Protein AF-A0A962Z045-F1 (afdb_monomer_lite)

Sequence (169 aa):
EGKMVCTFIDPDVSRINGLLLTSDKQSCRVLQNRIQDVPLSMFEELEAGDILFVDSSHVAKTGSDLNHILFNIVPMLKVGVYIHFHDIFFPFEYPEKWVAAGVAWNEAYLLRSFLQFNHAFRVELFTSYLVKCHTAKLESLFPLIAENEPLLPTLRDAPGGSIWLKRIG

Secondary structure (DSSP, 8-state):
-----EEEE-S--HHHH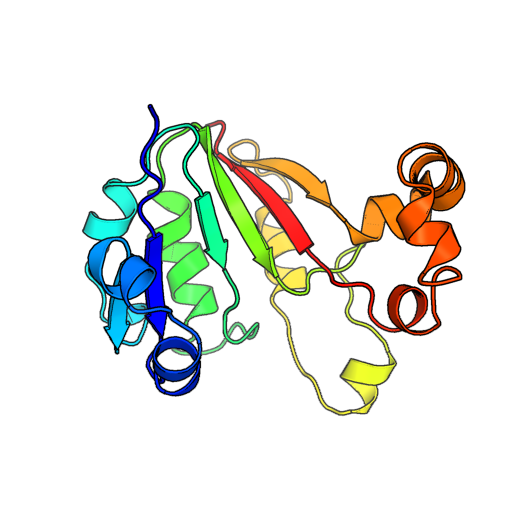HH--TTHHHHEEEE-S-GGGS-GGGGGGPPTT-EEEE-------TT-HHHHIIIIIGGGSPTT-EEEEET--TTT---HHHHHTT----HHHHHHHHHTT--SEEEEEEHHHHHHH-HHHHHHH-HHHHHHSSS-HHHHHS---EEEEEE--

pLDDT: mean 89.62, std 14.2, range [44.75, 98.81]

Foldseek 3Di:
DDQDAEEAEELDCPVVVVVDDPVRVVRYHYHNHQPLPDDLVVQQPADQPAEDEDDALLDDDVPGSLCCCVPRNVVNHDANYKYKDWQAAPPLDHFPVCVVVVNPGDNSVVVNVCPVVDPQKDWPDWPNCCCVPVVVVCCVVCVVCCVVDVCDVCSVRRNRTMIMMGGHD

Radius of gyration: 17.35 Å; chains: 1; bounding box: 42×39×43 Å

Structure (mmCIF, N/CA/C/O backbone):
data_AF-A0A962Z045-F1
#
_entry.id   AF-A0A962Z045-F1
#
loop_
_atom_site.group_PDB
_atom_site.id
_atom_site.type_symbol
_atom_site.label_atom_id
_atom_site.label_alt_id
_atom_site.label_comp_id
_atom_site.label_asym_id
_atom_site.label_entity_id
_atom_site.label_seq_id
_atom_site.pdbx_PDB_ins_code
_atom_site.Cartn_x
_atom_site.Cartn_y
_atom_site.Cartn_z
_atom_site.occupancy
_atom_site.B_iso_or_equiv
_atom_site.auth_seq_id
_atom_site.auth_comp_id
_atom_site.auth_asym_id
_atom_site.auth_atom_id
_atom_site.pdbx_PDB_model_num
ATOM 1 N N . GLU A 1 1 ? -21.082 18.407 3.375 1.00 46.06 1 GLU A N 1
ATOM 2 C CA . GLU A 1 1 ? -19.623 18.602 3.238 1.00 46.06 1 GLU A CA 1
ATOM 3 C C . GLU A 1 1 ? -18.920 17.393 3.835 1.00 46.06 1 GLU A C 1
ATOM 5 O O . GLU A 1 1 ? -19.268 17.004 4.944 1.00 46.06 1 GLU A O 1
ATOM 10 N N . GLY A 1 2 ? -18.038 16.734 3.080 1.00 65.00 2 GLY A N 1
ATOM 11 C CA . GLY A 1 2 ? -17.338 15.529 3.534 1.00 65.00 2 GLY A CA 1
ATOM 12 C C . GLY A 1 2 ? -16.089 15.906 4.321 1.00 65.00 2 GLY A C 1
ATOM 13 O O . GLY A 1 2 ? -15.139 16.427 3.743 1.00 65.00 2 GLY A O 1
ATOM 14 N N . LYS A 1 3 ? -16.095 15.681 5.637 1.00 78.94 3 LYS A N 1
ATOM 15 C CA . LYS A 1 3 ? -14.900 15.839 6.470 1.00 78.94 3 LYS A CA 1
ATOM 16 C C . LYS A 1 3 ? -14.035 14.588 6.304 1.00 78.94 3 LYS A C 1
ATOM 18 O O . LYS A 1 3 ? -14.490 13.496 6.620 1.00 78.94 3 LYS A O 1
ATOM 23 N N . MET A 1 4 ? -12.808 14.754 5.817 1.00 86.88 4 MET A N 1
ATOM 24 C CA . MET A 1 4 ? -11.818 13.676 5.768 1.00 86.88 4 MET A CA 1
ATOM 25 C C . MET A 1 4 ? -11.298 13.397 7.183 1.00 86.88 4 MET A C 1
ATOM 27 O O . MET A 1 4 ? -10.956 14.332 7.912 1.00 86.88 4 MET A O 1
ATOM 31 N N . VAL A 1 5 ? -11.252 12.122 7.565 1.00 90.12 5 VAL A N 1
ATOM 32 C CA . VAL A 1 5 ? -10.697 11.656 8.839 1.00 90.12 5 VAL A CA 1
ATOM 33 C C . VAL A 1 5 ? -9.554 10.705 8.519 1.00 90.12 5 VAL A C 1
ATOM 35 O O . VAL A 1 5 ? -9.754 9.718 7.818 1.00 90.12 5 VAL A O 1
ATOM 38 N N . CYS A 1 6 ? -8.362 11.006 9.028 1.00 94.50 6 CYS A N 1
ATOM 39 C CA . CYS A 1 6 ? -7.174 10.185 8.808 1.00 94.50 6 CYS A CA 1
ATOM 40 C C . CYS A 1 6 ? -6.724 9.556 10.123 1.00 94.50 6 CYS A C 1
ATOM 42 O O . CYS A 1 6 ? -6.639 10.245 11.140 1.00 94.50 6 CYS A O 1
ATOM 44 N N . THR A 1 7 ? -6.376 8.271 10.086 1.00 96.44 7 THR A N 1
ATOM 45 C CA . THR A 1 7 ? -5.683 7.593 11.184 1.00 96.44 7 THR A CA 1
ATOM 46 C C . THR A 1 7 ? -4.308 7.157 10.700 1.00 96.44 7 THR A C 1
ATOM 48 O O . THR A 1 7 ? -4.202 6.415 9.729 1.00 96.44 7 THR A O 1
ATOM 51 N N . PHE A 1 8 ? -3.262 7.615 11.380 1.00 97.00 8 PHE A N 1
ATOM 52 C CA . PHE A 1 8 ? -1.873 7.258 11.115 1.00 97.00 8 PHE A CA 1
ATOM 53 C C . PHE A 1 8 ? -1.374 6.324 12.212 1.00 97.00 8 PHE A C 1
ATOM 55 O O . PHE A 1 8 ? -1.565 6.614 13.394 1.00 97.00 8 PHE A O 1
ATOM 62 N N . ILE A 1 9 ? -0.751 5.214 11.825 1.00 97.69 9 ILE A N 1
ATOM 63 C CA . ILE A 1 9 ? -0.262 4.178 12.737 1.00 97.69 9 ILE A CA 1
ATOM 64 C C . ILE A 1 9 ? 1.210 3.956 12.423 1.00 97.69 9 ILE A C 1
ATOM 66 O O . ILE A 1 9 ? 1.529 3.476 11.341 1.00 97.69 9 ILE A O 1
ATOM 70 N N . ASP A 1 10 ? 2.089 4.307 13.356 1.00 96.81 10 ASP A N 1
ATOM 71 C CA . ASP A 1 10 ? 3.531 4.115 13.198 1.00 96.81 10 ASP A CA 1
ATOM 72 C C . ASP A 1 10 ? 4.198 3.983 14.578 1.00 96.81 10 ASP A C 1
ATOM 74 O O . ASP A 1 10 ? 3.841 4.732 15.490 1.00 96.81 10 ASP A O 1
ATOM 78 N N . PRO A 1 11 ? 5.156 3.065 14.800 1.00 96.44 11 PRO A N 1
ATOM 79 C CA . PRO A 1 11 ? 5.934 3.051 16.040 1.00 96.44 11 PRO A CA 1
ATOM 80 C C . PRO A 1 11 ? 6.749 4.342 16.272 1.00 96.44 11 PRO A C 1
ATOM 82 O O . PRO A 1 11 ? 7.023 4.681 17.430 1.00 96.44 11 PRO A O 1
ATOM 85 N N . ASP A 1 12 ? 7.120 5.065 15.211 1.00 96.50 12 ASP A N 1
ATOM 86 C CA . ASP A 1 12 ? 7.817 6.350 15.245 1.00 96.50 12 ASP A CA 1
ATOM 87 C C . ASP A 1 12 ? 6.981 7.474 14.611 1.00 96.50 12 ASP A C 1
ATOM 89 O O . ASP A 1 12 ? 6.976 7.732 13.409 1.00 96.50 12 ASP A O 1
ATOM 93 N N . VAL A 1 13 ? 6.316 8.236 15.476 1.00 96.00 13 VAL A N 1
ATOM 94 C CA . VAL A 1 13 ? 5.469 9.367 15.078 1.00 96.00 13 VAL A CA 1
ATOM 95 C C . VAL A 1 13 ? 6.207 10.710 15.086 1.00 96.00 13 VAL A C 1
ATOM 97 O O . VAL A 1 13 ? 5.578 11.764 14.968 1.00 96.00 13 VAL A O 1
ATOM 100 N N . SER A 1 14 ? 7.533 10.724 15.251 1.00 95.62 14 SER A N 1
ATOM 101 C CA . SER A 1 14 ? 8.305 11.971 15.342 1.00 95.62 14 SER A CA 1
ATOM 102 C C . SER A 1 14 ? 8.151 12.824 14.080 1.00 95.62 14 SER A C 1
ATOM 104 O O . SER A 1 14 ? 7.824 14.013 14.164 1.00 95.62 14 SER A O 1
ATOM 106 N N . ARG A 1 15 ? 8.293 12.198 12.905 1.00 94.06 15 ARG A N 1
ATOM 107 C CA . ARG A 1 15 ? 8.172 12.866 11.606 1.00 94.06 15 ARG A CA 1
ATOM 108 C C . ARG A 1 15 ? 6.766 13.405 11.381 1.00 94.06 15 ARG A C 1
ATOM 110 O O . ARG A 1 15 ? 6.623 14.573 11.028 1.00 94.06 15 ARG A O 1
ATOM 117 N N . ILE A 1 16 ? 5.732 12.597 11.621 1.00 93.31 16 ILE A N 1
ATOM 118 C CA . ILE A 1 16 ? 4.354 13.045 11.402 1.00 93.31 16 ILE A CA 1
ATOM 119 C C . ILE A 1 16 ? 3.979 14.184 12.356 1.00 93.31 16 ILE A C 1
ATOM 121 O O . ILE A 1 16 ? 3.438 15.195 11.921 1.00 93.31 16 ILE A O 1
ATOM 125 N N . ASN A 1 17 ? 4.373 14.111 13.629 1.00 93.00 17 ASN A N 1
ATOM 126 C CA . ASN A 1 17 ? 4.089 15.171 14.598 1.00 93.00 17 ASN A CA 1
ATOM 127 C C . ASN A 1 17 ? 4.744 16.515 14.251 1.00 93.00 17 ASN A C 1
ATOM 129 O O . ASN A 1 17 ? 4.201 17.564 14.620 1.00 93.00 17 ASN A O 1
ATOM 133 N N . GLY A 1 18 ? 5.888 16.477 13.558 1.00 94.12 18 GLY A N 1
ATOM 134 C CA . GLY A 1 18 ? 6.577 17.653 13.031 1.00 94.12 18 GLY A CA 1
ATOM 135 C C . GLY A 1 18 ? 5.968 18.220 11.743 1.00 94.12 18 GLY A C 1
ATOM 136 O O . GLY A 1 18 ? 6.179 19.395 11.457 1.00 94.12 18 GLY A O 1
ATOM 137 N N . LEU A 1 19 ? 5.211 17.418 10.986 1.00 94.19 19 LEU A N 1
ATOM 138 C CA . LEU A 1 19 ? 4.591 17.820 9.717 1.00 94.19 19 LEU A CA 1
ATOM 139 C C . LEU A 1 19 ? 3.130 18.264 9.863 1.00 94.19 19 LEU A C 1
ATOM 141 O O . LEU A 1 19 ? 2.676 19.097 9.084 1.00 94.19 19 LEU A O 1
ATOM 145 N N . LEU A 1 20 ? 2.396 17.730 10.844 1.00 92.69 20 LEU A N 1
ATOM 146 C CA . LEU A 1 20 ? 0.986 18.069 11.047 1.00 92.69 20 LEU A CA 1
ATOM 147 C C . LEU A 1 20 ? 0.809 19.517 11.517 1.00 92.69 20 LEU A C 1
ATOM 149 O O . LEU A 1 20 ? 1.347 19.923 12.557 1.00 92.69 20 LEU A O 1
ATOM 153 N N . LEU A 1 21 ? -0.038 20.262 10.805 1.00 91.88 21 LEU A N 1
ATOM 154 C CA . LEU A 1 21 ? -0.500 21.580 11.224 1.00 91.88 21 LEU A CA 1
ATOM 155 C C . LEU A 1 21 ? -1.421 21.459 12.445 1.00 91.88 21 LEU A C 1
ATOM 157 O O . LEU A 1 21 ? -1.968 20.399 12.757 1.00 91.88 21 LEU A O 1
ATOM 161 N N . THR A 1 22 ? -1.650 22.573 13.141 1.00 88.69 22 THR A N 1
ATOM 162 C CA . THR A 1 22 ? -2.560 22.606 14.298 1.00 88.69 22 THR A CA 1
ATOM 163 C C . THR A 1 22 ? -3.980 22.164 13.935 1.00 88.69 22 THR A C 1
ATOM 165 O O . THR A 1 22 ? -4.625 21.497 14.739 1.00 88.69 22 THR A O 1
ATOM 168 N N . SER A 1 23 ? -4.452 22.491 12.727 1.00 87.81 23 SER A N 1
ATOM 169 C CA . SER A 1 23 ? -5.739 22.023 12.197 1.00 87.81 23 SER A CA 1
ATOM 170 C C . SER A 1 23 ? -5.776 20.509 12.011 1.00 87.81 23 SER A C 1
ATOM 172 O O . SER A 1 23 ? -6.772 19.877 12.355 1.00 87.81 23 SER A O 1
ATOM 174 N N . ASP A 1 24 ? -4.686 19.917 11.522 1.00 89.38 24 ASP A N 1
ATOM 175 C CA . ASP A 1 24 ? -4.627 18.486 11.220 1.00 89.38 24 ASP A CA 1
ATOM 176 C C . ASP A 1 24 ? -4.656 17.665 12.507 1.00 89.38 24 ASP A C 1
ATOM 178 O O . ASP A 1 24 ? -5.324 16.641 12.583 1.00 89.38 24 ASP A O 1
ATOM 182 N N . LYS A 1 25 ? -4.019 18.162 13.573 1.00 85.50 25 LYS A N 1
ATOM 183 C CA . LYS A 1 25 ? -4.044 17.531 14.904 1.00 85.50 25 LYS A CA 1
ATOM 184 C C . LYS A 1 25 ? -5.449 17.447 15.513 1.00 85.50 25 LYS A C 1
ATOM 186 O O . LYS A 1 25 ? -5.656 16.675 16.442 1.00 85.50 25 LYS A O 1
ATOM 191 N N . GLN A 1 26 ? -6.407 18.232 15.015 1.00 85.62 26 GLN A N 1
ATOM 192 C CA . GLN A 1 26 ? -7.807 18.192 15.454 1.00 85.62 26 GLN A CA 1
ATOM 193 C C . GLN A 1 26 ? -8.674 17.240 14.617 1.00 85.62 26 GLN A C 1
ATOM 195 O O . GLN A 1 26 ? -9.773 16.879 15.042 1.00 85.62 26 GLN A O 1
ATOM 200 N N . SER A 1 27 ? -8.229 16.869 13.415 1.00 86.81 27 SER A N 1
ATOM 201 C CA . SER A 1 27 ? -8.978 16.030 12.469 1.00 86.81 27 SER A CA 1
ATOM 202 C C . SER A 1 27 ? -8.348 14.658 12.230 1.00 86.81 27 SER A C 1
ATOM 204 O O . SER A 1 27 ? -9.037 13.758 11.751 1.00 86.81 27 SER A O 1
ATOM 206 N N . CYS A 1 28 ? -7.074 14.488 12.578 1.00 92.69 28 CYS A N 1
ATOM 207 C CA . CYS A 1 28 ? -6.317 13.261 12.402 1.00 92.69 28 CYS A CA 1
ATOM 208 C C . CYS A 1 28 ? -6.074 12.569 13.741 1.00 92.69 28 CYS A C 1
ATOM 210 O O . CYS A 1 28 ? -5.790 13.200 14.759 1.00 92.69 28 CYS A O 1
ATOM 212 N N . ARG A 1 29 ? -6.115 11.242 13.714 1.00 94.88 29 ARG A N 1
ATOM 213 C CA . ARG A 1 29 ? -5.684 10.383 14.807 1.00 94.88 29 ARG A CA 1
ATOM 214 C C . ARG A 1 29 ? -4.271 9.897 14.509 1.00 94.88 29 ARG A C 1
ATOM 216 O O . ARG A 1 29 ? -4.009 9.396 13.423 1.00 94.88 29 ARG A O 1
ATOM 223 N N . VAL A 1 30 ? -3.367 10.025 15.472 1.00 96.19 30 VAL A N 1
ATOM 224 C CA . VAL A 1 30 ? -2.004 9.489 15.378 1.00 96.19 30 VAL A CA 1
ATOM 225 C C . VAL A 1 30 ? -1.829 8.463 16.487 1.00 96.19 30 VAL A C 1
ATOM 227 O O . VAL A 1 30 ? -2.029 8.773 17.660 1.00 96.19 30 VAL A O 1
ATOM 230 N N . LEU A 1 31 ? -1.499 7.234 16.110 1.00 96.75 31 LEU A N 1
ATOM 231 C CA . LEU A 1 31 ? -1.276 6.112 17.007 1.00 96.75 31 LEU A CA 1
ATOM 232 C C . LEU A 1 31 ? 0.193 5.724 16.951 1.00 96.75 31 LEU A C 1
ATOM 234 O O . LEU A 1 31 ? 0.663 5.195 15.945 1.00 96.75 31 LEU A O 1
ATOM 238 N N . GLN A 1 32 ? 0.904 5.986 18.048 1.00 97.62 32 GLN A N 1
ATOM 239 C CA . GLN A 1 32 ? 2.287 5.557 18.199 1.00 97.62 32 GLN A CA 1
ATOM 240 C C . GLN A 1 32 ? 2.341 4.077 18.593 1.00 97.62 32 GLN A C 1
ATOM 242 O O . GLN A 1 32 ? 2.562 3.727 19.753 1.00 97.62 32 GLN A O 1
ATOM 247 N N . ASN A 1 33 ? 2.083 3.203 17.628 1.00 97.56 33 ASN A N 1
ATOM 248 C CA . ASN A 1 33 ? 1.972 1.766 17.826 1.00 97.56 33 ASN A CA 1
ATOM 249 C C . ASN A 1 33 ? 2.525 1.026 16.613 1.00 97.56 33 ASN A C 1
ATOM 251 O O . ASN A 1 33 ? 2.444 1.500 15.482 1.00 97.56 33 ASN A O 1
ATOM 255 N N . ARG A 1 34 ? 3.029 -0.188 16.840 1.00 97.31 34 ARG A N 1
ATOM 256 C CA . ARG A 1 34 ? 3.226 -1.132 15.742 1.00 97.31 34 ARG A CA 1
ATOM 257 C C . ARG A 1 34 ? 1.862 -1.586 15.239 1.00 97.31 34 ARG A C 1
ATOM 259 O O . ARG A 1 34 ? 0.950 -1.778 16.042 1.00 97.31 34 ARG A O 1
ATOM 266 N N . ILE A 1 35 ? 1.738 -1.817 13.935 1.00 97.75 35 ILE A N 1
ATOM 267 C CA . ILE A 1 35 ? 0.472 -2.248 13.331 1.00 97.75 35 ILE A CA 1
ATOM 268 C C . ILE A 1 35 ? -0.054 -3.550 13.950 1.00 97.75 35 ILE A C 1
ATOM 270 O O . ILE A 1 35 ? -1.254 -3.699 14.142 1.00 97.75 35 ILE A O 1
ATOM 274 N N . GLN A 1 36 ? 0.852 -4.451 14.341 1.00 97.62 36 GLN A N 1
ATOM 275 C CA . GLN A 1 36 ? 0.532 -5.740 14.955 1.00 97.62 36 GLN A CA 1
ATOM 276 C C . GLN A 1 36 ? -0.116 -5.618 16.344 1.00 97.62 36 GLN A C 1
ATOM 278 O O . GLN A 1 36 ? -0.748 -6.569 16.798 1.00 97.62 36 GLN A O 1
ATOM 283 N N . ASP A 1 37 ? 0.051 -4.474 17.015 1.00 97.69 37 ASP A N 1
ATOM 284 C CA . ASP A 1 37 ? -0.479 -4.223 18.360 1.00 97.69 37 ASP A CA 1
ATOM 285 C C . ASP A 1 37 ? -1.812 -3.449 18.322 1.00 97.69 37 ASP A C 1
ATOM 287 O O . ASP A 1 37 ? -2.437 -3.224 19.361 1.00 97.69 37 ASP A O 1
ATOM 291 N N . VAL A 1 38 ? -2.255 -3.011 17.137 1.00 97.38 38 VAL A N 1
ATOM 292 C CA . VAL A 1 38 ? -3.516 -2.283 16.962 1.00 97.38 38 VAL A CA 1
ATOM 293 C C . VAL A 1 38 ? -4.680 -3.275 16.837 1.00 97.38 38 VAL A C 1
ATOM 295 O O . VAL A 1 38 ? -4.573 -4.252 16.094 1.00 97.38 38 VAL A O 1
ATOM 298 N N . PRO A 1 39 ? -5.822 -3.046 17.520 1.00 97.44 39 PRO A N 1
ATOM 299 C CA . PRO A 1 39 ? -6.988 -3.910 17.382 1.00 97.44 39 PRO A CA 1
ATOM 300 C C . PRO A 1 39 ? -7.489 -3.979 15.937 1.00 97.44 39 PRO A C 1
ATOM 302 O O . PRO A 1 39 ? -7.777 -2.950 15.325 1.00 97.44 39 PRO A O 1
ATOM 305 N N . LEU A 1 40 ? -7.673 -5.200 15.431 1.00 97.06 40 LEU A N 1
ATOM 306 C CA . LEU A 1 40 ? -8.170 -5.452 14.075 1.00 97.06 40 LEU A CA 1
ATOM 307 C C . LEU A 1 40 ? -9.531 -4.789 13.795 1.00 97.06 40 LEU A C 1
ATOM 309 O O . LEU A 1 40 ? -9.780 -4.356 12.674 1.00 97.06 40 LEU A O 1
ATOM 313 N N . SER A 1 41 ? -10.372 -4.629 14.822 1.00 96.81 41 SER A N 1
ATOM 314 C CA . SER A 1 41 ? -11.677 -3.959 14.724 1.00 96.81 41 SER A CA 1
ATOM 315 C C . SER A 1 41 ? -11.591 -2.529 14.181 1.00 96.81 41 SER A C 1
ATOM 317 O O . SER A 1 41 ? -12.558 -2.037 13.618 1.00 96.81 41 SER A O 1
ATOM 319 N N . MET A 1 42 ? -10.439 -1.863 14.302 1.00 95.69 42 MET A N 1
ATOM 320 C CA . MET A 1 42 ? -10.228 -0.537 13.715 1.00 95.69 42 MET A CA 1
ATOM 321 C C . MET A 1 42 ? -10.294 -0.561 12.184 1.00 95.69 42 MET A C 1
ATOM 323 O O . MET A 1 42 ? -10.744 0.397 11.568 1.00 95.69 42 MET A O 1
ATOM 327 N N . PHE A 1 43 ? -9.870 -1.658 11.554 1.00 97.62 43 PHE A N 1
ATOM 328 C CA . PHE A 1 43 ? -9.919 -1.809 10.099 1.00 97.62 43 PHE A CA 1
ATOM 329 C C . PHE A 1 43 ? -11.307 -2.228 9.605 1.00 97.62 43 PHE A C 1
ATOM 331 O O . PHE A 1 43 ? -11.614 -2.045 8.429 1.00 97.62 43 PHE A O 1
ATOM 338 N N . GLU A 1 44 ? -12.170 -2.729 10.496 1.00 96.00 44 GLU A N 1
ATOM 339 C CA . GLU A 1 44 ? -13.591 -2.972 10.204 1.00 96.00 44 GLU A CA 1
ATOM 340 C C . GLU A 1 44 ? -14.376 -1.664 10.054 1.00 96.00 44 GLU A C 1
ATOM 342 O O . GLU A 1 44 ? -15.462 -1.667 9.473 1.00 96.00 44 GLU A O 1
ATOM 347 N N . GLU A 1 45 ? -13.840 -0.547 10.554 1.00 95.75 45 GLU A N 1
ATOM 348 C CA . GLU A 1 45 ? -14.442 0.782 10.413 1.00 95.75 45 GLU A CA 1
ATOM 349 C C . GLU A 1 45 ? -14.362 1.308 8.970 1.00 95.75 45 GLU A C 1
ATOM 351 O O . GLU A 1 45 ? -15.162 2.165 8.610 1.00 95.75 45 GLU A O 1
ATOM 356 N N . LEU A 1 46 ? -13.444 0.788 8.140 1.00 97.75 46 LEU A N 1
ATOM 357 C CA . LEU A 1 46 ? -13.308 1.198 6.740 1.00 97.75 46 LEU A CA 1
ATOM 358 C C . LEU A 1 46 ? -14.483 0.682 5.904 1.00 97.75 46 LEU A C 1
ATOM 360 O O . LEU A 1 46 ? -14.713 -0.527 5.801 1.00 97.75 46 LEU A O 1
ATOM 364 N N . GLU A 1 47 ? -15.195 1.608 5.268 1.00 97.69 47 GLU A N 1
ATOM 365 C CA . GLU A 1 47 ? -16.360 1.354 4.428 1.00 97.69 47 GLU A CA 1
ATOM 366 C C . GLU A 1 47 ? -16.027 1.442 2.932 1.00 97.69 47 GLU A C 1
ATOM 368 O O . GLU A 1 47 ? -14.933 1.814 2.500 1.00 97.69 47 GLU A O 1
ATOM 373 N N . ALA A 1 48 ? -17.004 1.097 2.094 1.00 98.25 48 ALA A N 1
ATOM 374 C CA . ALA A 1 48 ? -16.872 1.237 0.652 1.00 98.25 48 ALA A CA 1
ATOM 375 C C . ALA A 1 48 ? -16.532 2.689 0.263 1.00 98.25 48 ALA A C 1
ATOM 377 O O . ALA A 1 48 ? -17.314 3.605 0.512 1.00 98.25 48 ALA A O 1
ATOM 378 N N . GLY A 1 49 ? -15.399 2.886 -0.416 1.00 97.62 49 GLY A N 1
ATOM 379 C CA . GLY A 1 49 ? -14.887 4.214 -0.766 1.00 97.62 49 GLY A CA 1
ATOM 380 C C . GLY A 1 49 ? -13.738 4.706 0.114 1.00 97.62 49 GLY A C 1
ATOM 381 O O . GLY A 1 49 ? -12.999 5.577 -0.342 1.00 97.62 49 GLY A O 1
ATOM 382 N N . ASP A 1 50 ? -13.537 4.120 1.296 1.00 97.94 50 ASP A N 1
ATOM 383 C CA . ASP A 1 50 ? -12.409 4.450 2.167 1.00 97.94 50 ASP A CA 1
ATOM 384 C C . ASP A 1 50 ? -11.109 3.785 1.698 1.00 97.94 50 ASP A C 1
ATOM 386 O O . ASP A 1 50 ? -11.101 2.916 0.818 1.00 97.94 50 ASP A O 1
ATOM 390 N N . ILE A 1 51 ? -9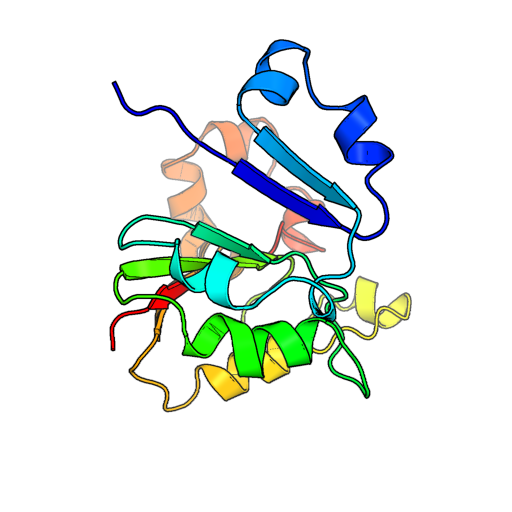.987 4.223 2.276 1.00 98.44 51 ILE A N 1
ATOM 391 C CA . ILE A 1 51 ? -8.640 3.857 1.837 1.00 98.44 51 ILE A CA 1
ATOM 392 C C . ILE A 1 51 ? -7.846 3.275 3.008 1.00 98.44 51 ILE A C 1
ATOM 394 O O . ILE A 1 51 ? -7.657 3.934 4.028 1.00 98.44 51 ILE A O 1
ATOM 398 N N . LEU A 1 52 ? -7.299 2.075 2.811 1.00 98.56 52 LEU A N 1
ATOM 399 C CA . LEU A 1 52 ? -6.144 1.587 3.557 1.00 98.56 52 LEU A CA 1
ATOM 400 C C . LEU A 1 52 ? -4.871 1.948 2.779 1.00 98.56 52 LEU A C 1
ATOM 402 O O . LEU A 1 52 ? -4.655 1.453 1.673 1.00 98.56 52 LEU A O 1
ATOM 406 N N . PHE A 1 53 ? -4.024 2.801 3.350 1.00 98.38 53 PHE A N 1
ATOM 407 C CA . PHE A 1 53 ? -2.736 3.169 2.760 1.00 98.38 53 PHE A CA 1
ATOM 408 C C . PHE A 1 53 ? -1.605 2.410 3.457 1.00 98.38 53 PHE A C 1
ATOM 410 O O . PHE A 1 53 ? -1.428 2.549 4.665 1.00 98.38 53 PHE A O 1
ATOM 417 N N . VAL A 1 54 ? -0.856 1.607 2.702 1.00 98.31 54 VAL A N 1
ATOM 418 C CA . VAL A 1 54 ? 0.204 0.736 3.213 1.00 98.31 54 VAL A CA 1
ATOM 419 C C . VAL A 1 54 ? 1.556 1.191 2.676 1.00 98.31 54 VAL A C 1
ATOM 421 O O . VAL A 1 54 ? 1.846 1.051 1.488 1.00 98.31 54 VAL A O 1
ATOM 424 N N . ASP A 1 55 ? 2.385 1.691 3.584 1.00 96.50 55 ASP A N 1
ATOM 425 C CA . ASP A 1 55 ? 3.822 1.886 3.397 1.00 96.50 55 ASP A CA 1
ATOM 426 C C . ASP A 1 55 ? 4.529 1.166 4.551 1.00 96.50 55 ASP A C 1
ATOM 428 O O . ASP A 1 55 ? 4.731 1.714 5.633 1.00 96.50 55 ASP A O 1
ATOM 432 N N . SER A 1 56 ? 4.704 -0.144 4.372 1.00 94.88 56 SER A N 1
ATOM 433 C CA . SER A 1 56 ? 5.159 -1.059 5.420 1.00 94.88 56 SER A CA 1
ATOM 434 C C . SER A 1 56 ? 6.685 -1.187 5.421 1.00 94.88 56 SER A C 1
ATOM 436 O O . SER A 1 56 ? 7.399 -0.444 4.755 1.00 94.88 56 SER A O 1
ATOM 438 N N . SER A 1 57 ? 7.226 -2.177 6.130 1.00 95.88 57 SER A N 1
ATOM 439 C CA . SER A 1 57 ? 8.638 -2.541 5.980 1.00 95.88 57 SER A CA 1
ATOM 440 C C . SER A 1 57 ? 9.016 -3.119 4.606 1.00 95.88 57 SER A C 1
ATOM 442 O O . SER A 1 57 ? 10.209 -3.301 4.356 1.00 95.88 57 SER A O 1
ATOM 444 N N . HIS A 1 58 ? 8.042 -3.457 3.748 1.00 97.44 58 HIS A N 1
ATOM 445 C CA . HIS A 1 58 ? 8.214 -4.102 2.432 1.00 97.44 58 HIS A CA 1
ATOM 446 C C . HIS A 1 58 ? 8.852 -5.505 2.461 1.00 97.44 58 HIS A C 1
ATOM 448 O O . HIS A 1 58 ? 9.228 -6.069 1.424 1.00 97.44 58 HIS A O 1
ATOM 454 N N . VAL A 1 59 ? 8.981 -6.103 3.654 1.00 97.44 59 VAL A N 1
ATOM 455 C CA . VAL A 1 59 ? 9.662 -7.389 3.864 1.00 97.44 59 VAL A CA 1
ATOM 456 C C . VAL A 1 59 ? 8.764 -8.392 4.586 1.00 97.44 59 VAL A C 1
ATOM 458 O O . VAL A 1 59 ? 8.477 -8.287 5.778 1.00 97.44 59 VAL A O 1
ATOM 461 N N . ALA A 1 60 ? 8.408 -9.464 3.891 1.00 97.81 60 ALA A N 1
ATOM 462 C CA . ALA A 1 60 ? 7.836 -10.681 4.439 1.00 97.81 60 ALA A CA 1
ATOM 463 C C . ALA A 1 60 ? 8.929 -11.505 5.138 1.00 97.81 60 ALA A C 1
ATOM 465 O O . ALA A 1 60 ? 9.861 -12.005 4.503 1.00 97.81 60 ALA A O 1
ATOM 466 N N . LYS A 1 61 ? 8.808 -11.640 6.463 1.00 96.62 61 LYS A N 1
ATOM 467 C CA . LYS A 1 61 ? 9.674 -12.455 7.334 1.00 96.62 61 LYS A CA 1
ATOM 468 C C . LYS A 1 61 ? 8.935 -12.819 8.625 1.00 96.62 61 LYS A C 1
ATOM 470 O O . LYS A 1 61 ? 7.816 -12.361 8.861 1.00 96.62 61 LYS A O 1
ATOM 475 N N . THR A 1 62 ? 9.554 -13.624 9.486 1.00 97.00 62 THR A N 1
ATOM 476 C CA . THR A 1 62 ? 9.006 -13.936 10.815 1.00 97.00 62 THR A CA 1
ATOM 477 C C . THR A 1 62 ? 8.690 -12.653 11.585 1.00 97.00 62 THR A C 1
ATOM 479 O O . THR A 1 62 ? 9.566 -11.811 11.777 1.00 97.00 62 THR A O 1
ATOM 482 N N . GLY A 1 63 ? 7.434 -12.510 12.012 1.00 94.19 63 GLY A N 1
ATOM 483 C CA . GLY A 1 63 ? 6.957 -11.347 12.764 1.00 94.19 63 GLY A CA 1
ATOM 484 C C . GLY A 1 63 ? 6.821 -10.051 11.956 1.00 94.19 63 GLY A C 1
ATOM 485 O O . GLY A 1 63 ? 6.696 -8.991 12.567 1.00 94.19 63 GLY A O 1
ATOM 486 N N . SER A 1 64 ? 6.865 -10.094 10.617 1.00 96.38 64 SER A N 1
ATOM 487 C CA . SER A 1 64 ? 6.740 -8.870 9.820 1.00 96.38 64 SER A CA 1
ATOM 488 C C . SER A 1 64 ? 5.348 -8.245 9.890 1.00 96.38 64 SER A C 1
ATOM 490 O O . SER A 1 64 ? 4.324 -8.927 9.961 1.00 96.38 64 SER A O 1
ATOM 492 N N . ASP A 1 65 ? 5.339 -6.918 9.847 1.00 98.00 65 ASP A N 1
ATOM 493 C CA . ASP A 1 65 ? 4.156 -6.078 9.671 1.00 98.00 65 ASP A CA 1
ATOM 494 C C . ASP A 1 65 ? 3.440 -6.393 8.355 1.00 98.00 65 ASP A C 1
ATOM 496 O O . ASP A 1 65 ? 2.227 -6.571 8.360 1.00 98.00 65 ASP A O 1
ATOM 500 N N . LEU A 1 66 ? 4.183 -6.584 7.262 1.00 98.19 66 LEU A N 1
ATOM 501 C CA . LEU A 1 66 ? 3.620 -6.932 5.961 1.00 98.19 66 LEU A CA 1
ATOM 502 C C . LEU A 1 66 ? 2.787 -8.222 6.006 1.00 98.19 66 LEU A C 1
ATOM 504 O O . LEU A 1 66 ? 1.667 -8.263 5.499 1.00 98.19 66 LEU A O 1
ATOM 508 N N . ASN A 1 67 ? 3.305 -9.272 6.651 1.00 98.25 67 ASN A N 1
ATOM 509 C CA . ASN A 1 67 ? 2.567 -10.525 6.800 1.00 98.25 67 ASN A CA 1
ATOM 510 C C . ASN A 1 67 ? 1.312 -10.315 7.652 1.00 98.25 67 ASN A C 1
ATOM 512 O O . ASN A 1 67 ? 0.252 -10.845 7.332 1.00 98.25 67 ASN A O 1
ATOM 516 N N . HIS A 1 68 ? 1.411 -9.521 8.722 1.00 98.50 68 HIS A N 1
ATOM 517 C CA . HIS A 1 68 ? 0.254 -9.203 9.550 1.00 98.50 68 HIS A CA 1
ATOM 518 C C . HIS A 1 68 ? -0.831 -8.462 8.753 1.00 98.50 68 HIS A C 1
ATOM 520 O O . HIS A 1 68 ? -1.999 -8.849 8.824 1.00 98.50 68 HIS A O 1
ATOM 526 N N . ILE A 1 69 ? -0.437 -7.467 7.952 1.00 98.62 69 ILE A N 1
ATOM 527 C CA . ILE A 1 69 ? -1.327 -6.693 7.081 1.00 98.62 69 ILE A CA 1
ATOM 528 C C . ILE A 1 69 ? -2.016 -7.613 6.073 1.00 98.62 69 ILE A C 1
ATOM 530 O O . ILE A 1 69 ? -3.243 -7.642 6.008 1.00 98.62 69 ILE A O 1
ATOM 534 N N . LEU A 1 70 ? -1.256 -8.411 5.323 1.00 98.25 70 LEU A N 1
ATOM 535 C CA . LEU A 1 70 ? -1.815 -9.246 4.259 1.00 98.25 70 LEU A CA 1
ATOM 536 C C . LEU A 1 70 ? -2.666 -10.410 4.776 1.00 98.25 70 LEU A C 1
ATOM 538 O O . LEU A 1 70 ? -3.621 -10.795 4.106 1.00 98.25 70 LEU A O 1
ATOM 542 N N . PHE A 1 71 ? -2.341 -10.982 5.937 1.00 97.62 71 PHE A N 1
ATOM 543 C CA . PHE A 1 71 ? -3.029 -12.179 6.436 1.00 97.62 71 PHE A CA 1
ATOM 544 C C . PHE A 1 71 ? -4.192 -11.874 7.377 1.00 97.62 71 PHE A C 1
ATOM 546 O O . PHE A 1 71 ? -5.109 -12.685 7.461 1.00 97.62 71 PHE A O 1
ATOM 553 N N . ASN A 1 72 ? -4.171 -10.733 8.072 1.00 98.00 72 ASN A N 1
ATOM 554 C CA . ASN A 1 72 ? -5.190 -10.408 9.073 1.00 98.00 72 ASN A CA 1
ATOM 555 C C . ASN A 1 72 ? -6.005 -9.168 8.698 1.00 98.00 72 ASN A C 1
ATOM 557 O O . ASN A 1 72 ? -7.220 -9.199 8.839 1.00 98.00 72 ASN A O 1
ATOM 561 N N . ILE A 1 73 ? -5.366 -8.109 8.184 1.00 98.50 73 ILE A N 1
ATOM 562 C CA . ILE A 1 73 ? -6.037 -6.825 7.911 1.00 98.50 73 ILE A CA 1
ATOM 563 C C . ILE A 1 73 ? -6.712 -6.822 6.535 1.00 98.50 73 ILE A C 1
ATOM 565 O O . ILE A 1 73 ? -7.900 -6.547 6.419 1.00 98.50 73 ILE A O 1
ATOM 569 N N . VAL A 1 74 ? -5.991 -7.147 5.465 1.00 98.25 74 VAL A N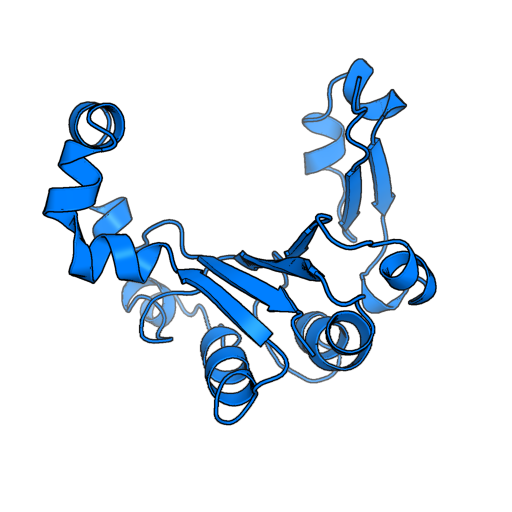 1
ATOM 570 C CA . VAL A 1 74 ? -6.548 -7.119 4.101 1.00 98.25 74 VAL A CA 1
ATOM 571 C C . VAL A 1 74 ? -7.774 -8.035 3.937 1.00 98.25 74 VAL A C 1
ATOM 573 O O . VAL A 1 74 ? -8.763 -7.589 3.349 1.00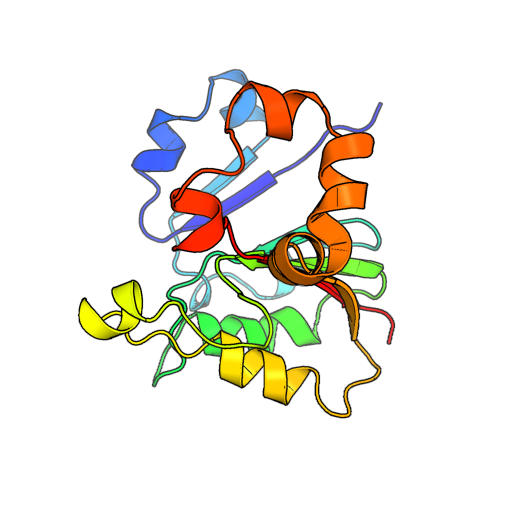 98.25 74 VAL A O 1
ATOM 576 N N . PRO A 1 75 ? -7.794 -9.273 4.477 1.00 96.19 75 PRO A N 1
ATOM 577 C CA . PRO A 1 75 ? -8.931 -10.177 4.306 1.00 96.19 75 PRO A CA 1
ATOM 578 C C . PRO A 1 75 ? -10.207 -9.765 5.053 1.00 96.19 75 PRO A C 1
ATOM 580 O O . PRO A 1 75 ? -11.269 -10.314 4.755 1.00 96.19 75 PRO A O 1
ATOM 583 N N . MET A 1 76 ? -10.145 -8.821 6.000 1.00 96.62 76 MET A N 1
ATOM 584 C CA . MET A 1 76 ? -11.312 -8.368 6.777 1.00 96.62 76 MET A CA 1
ATOM 585 C C . MET A 1 76 ? -11.940 -7.061 6.269 1.00 96.62 76 MET A C 1
ATOM 587 O O . MET A 1 76 ? -13.074 -6.762 6.633 1.00 96.62 76 MET A O 1
ATOM 591 N N . LEU A 1 77 ? -11.251 -6.305 5.405 1.00 98.31 77 LEU A N 1
ATOM 592 C CA . LEU A 1 77 ? -11.744 -5.021 4.879 1.00 98.31 77 LEU A CA 1
ATOM 593 C C . LEU A 1 77 ? -13.097 -5.164 4.179 1.00 98.31 77 LEU A C 1
ATOM 595 O O . LEU A 1 77 ? -13.324 -6.151 3.494 1.00 98.31 77 LEU A O 1
ATOM 599 N N . LYS A 1 78 ? -13.997 -4.188 4.253 1.00 98.56 78 LYS A N 1
ATOM 600 C CA . LYS A 1 78 ? -15.295 -4.303 3.567 1.00 98.56 78 LYS A CA 1
ATOM 601 C C . LYS A 1 78 ? -15.152 -4.233 2.042 1.00 98.56 78 LYS A C 1
ATOM 603 O O . LYS A 1 78 ? -14.213 -3.648 1.497 1.00 98.56 78 LYS A O 1
ATOM 608 N N . VAL A 1 79 ? -16.100 -4.843 1.326 1.00 98.56 79 VAL A N 1
ATOM 609 C CA . VAL A 1 79 ? -16.188 -4.710 -0.138 1.00 98.56 79 VAL A CA 1
ATOM 610 C C . VAL A 1 79 ? -16.307 -3.228 -0.492 1.00 98.56 79 VAL A C 1
ATOM 612 O O . VAL A 1 79 ? -17.109 -2.501 0.083 1.00 98.56 79 VAL A O 1
ATOM 615 N N . GLY A 1 80 ? -15.509 -2.785 -1.459 1.00 98.56 80 GLY A N 1
ATOM 616 C CA . GLY A 1 80 ? -15.452 -1.401 -1.907 1.00 98.56 80 GLY A CA 1
ATOM 617 C C . GLY A 1 80 ? -14.330 -0.567 -1.288 1.00 98.56 80 GLY A C 1
ATOM 618 O O . GLY A 1 80 ? -14.087 0.519 -1.812 1.00 98.56 80 GLY A O 1
ATOM 619 N N . VAL A 1 81 ? -13.641 -1.057 -0.250 1.00 98.75 81 VAL A N 1
ATOM 620 C CA . VAL A 1 81 ? -12.439 -0.411 0.306 1.00 98.75 81 VAL A CA 1
ATOM 621 C C . VAL A 1 81 ? -11.304 -0.457 -0.722 1.00 98.75 81 VAL A C 1
ATOM 623 O O . VAL A 1 81 ? -11.075 -1.488 -1.371 1.00 98.75 81 VAL A O 1
ATOM 626 N N . TYR A 1 82 ? -10.600 0.664 -0.872 1.00 98.81 82 TYR A N 1
ATOM 627 C CA . TYR A 1 82 ? -9.381 0.771 -1.669 1.00 98.81 82 TYR A CA 1
ATOM 628 C C . TYR A 1 82 ? -8.150 0.497 -0.809 1.00 98.81 82 TYR A C 1
ATOM 630 O O . TYR A 1 82 ? -8.096 0.858 0.363 1.00 98.81 82 TYR A O 1
ATOM 638 N N . ILE A 1 83 ? -7.141 -0.126 -1.405 1.00 98.75 83 ILE A N 1
ATOM 639 C CA . ILE A 1 83 ? -5.889 -0.476 -0.740 1.00 98.75 83 ILE A CA 1
ATOM 640 C C . ILE A 1 83 ? -4.749 0.028 -1.610 1.00 98.75 83 ILE A C 1
ATOM 642 O O . ILE A 1 83 ? -4.657 -0.348 -2.777 1.00 98.75 83 ILE A O 1
ATOM 646 N N . HIS A 1 84 ? -3.891 0.869 -1.051 1.00 98.56 84 HIS A N 1
ATOM 647 C CA . HIS A 1 84 ? -2.664 1.319 -1.692 1.00 98.56 84 HIS A CA 1
ATOM 648 C C . HIS A 1 84 ? -1.485 0.569 -1.088 1.00 98.56 84 HIS A C 1
ATOM 650 O O . HIS A 1 84 ? -1.317 0.613 0.126 1.00 98.56 84 HIS A O 1
ATOM 656 N N . PHE A 1 85 ? -0.658 -0.049 -1.925 1.00 98.50 85 PHE A N 1
ATOM 657 C CA . PHE A 1 85 ? 0.663 -0.527 -1.526 1.00 98.50 85 PHE A CA 1
ATOM 658 C C . PHE A 1 85 ? 1.730 0.335 -2.191 1.00 98.50 85 PHE A C 1
ATOM 660 O O . PHE A 1 85 ? 1.751 0.462 -3.425 1.00 98.50 85 PHE A O 1
ATOM 667 N N . HIS A 1 86 ? 2.570 0.946 -1.359 1.00 95.75 86 HIS A N 1
ATOM 668 C CA . HIS A 1 86 ? 3.670 1.800 -1.786 1.00 95.75 86 HIS A CA 1
ATOM 669 C C . HIS A 1 86 ? 4.820 0.980 -2.388 1.00 95.75 86 HIS A C 1
ATOM 671 O O . HIS A 1 86 ? 4.919 -0.222 -2.172 1.00 95.75 86 HIS A O 1
ATOM 677 N N . ASP A 1 87 ? 5.659 1.619 -3.197 1.00 94.00 87 ASP A N 1
ATOM 678 C CA . ASP A 1 87 ? 6.858 1.066 -3.833 1.00 94.00 87 ASP A CA 1
ATOM 679 C C . ASP A 1 87 ? 6.702 -0.299 -4.528 1.00 94.00 87 ASP A C 1
ATOM 681 O O . ASP A 1 87 ? 7.621 -1.118 -4.588 1.00 94.00 87 ASP A O 1
ATOM 685 N N . ILE A 1 88 ? 5.541 -0.527 -5.148 1.00 95.25 88 ILE A N 1
ATOM 686 C CA . ILE A 1 88 ? 5.323 -1.674 -6.034 1.00 95.25 88 ILE A CA 1
ATOM 687 C C . ILE A 1 88 ? 5.529 -1.255 -7.488 1.00 95.25 88 ILE A C 1
ATOM 689 O O . ILE A 1 88 ? 4.937 -0.292 -7.989 1.00 95.25 88 ILE A O 1
ATOM 693 N N . PHE A 1 89 ? 6.354 -2.020 -8.197 1.00 93.69 89 PHE A N 1
ATOM 694 C CA . PHE A 1 89 ? 6.780 -1.731 -9.564 1.00 93.69 89 PHE A CA 1
ATOM 695 C C . PHE A 1 89 ? 6.296 -2.806 -10.526 1.00 93.69 89 PHE A C 1
ATOM 697 O O . PHE A 1 89 ? 6.313 -3.983 -10.194 1.00 93.69 89 PHE A O 1
ATOM 704 N N . PHE A 1 90 ? 5.884 -2.435 -11.734 1.00 92.62 90 PHE A N 1
ATOM 705 C CA . PHE A 1 90 ? 5.490 -3.380 -12.774 1.00 92.62 90 PHE A CA 1
ATOM 706 C C . PHE A 1 90 ? 6.723 -3.941 -13.518 1.00 92.62 90 PHE A C 1
ATOM 708 O O . PHE A 1 90 ? 7.550 -3.150 -13.985 1.00 92.62 90 PHE A O 1
ATOM 715 N N . PRO A 1 91 ? 6.835 -5.268 -13.754 1.00 93.94 91 PRO A N 1
ATOM 716 C CA . PRO A 1 91 ? 5.839 -6.323 -13.531 1.00 93.94 91 PRO A CA 1
ATOM 717 C C . PRO A 1 91 ? 6.099 -7.154 -12.256 1.00 93.94 91 PRO A C 1
ATOM 719 O O . PRO A 1 91 ? 6.245 -8.372 -12.330 1.00 93.94 91 PRO A O 1
ATOM 722 N N . PHE A 1 92 ? 6.092 -6.500 -11.095 1.00 95.88 92 PHE A N 1
ATOM 723 C CA . PHE A 1 92 ? 6.424 -7.032 -9.767 1.00 95.88 92 PHE A CA 1
ATOM 724 C C . PHE A 1 92 ? 7.901 -7.398 -9.601 1.00 95.88 92 PHE A C 1
ATOM 726 O O . PHE A 1 92 ? 8.227 -8.505 -9.181 1.00 95.88 92 PHE A O 1
ATOM 733 N N . GLU A 1 93 ? 8.776 -6.455 -9.941 1.00 94.31 93 GLU A N 1
ATOM 734 C CA . GLU A 1 93 ? 10.224 -6.573 -9.758 1.00 94.31 93 GLU A CA 1
ATOM 735 C C . GLU A 1 93 ? 10.800 -5.234 -9.295 1.00 94.31 93 GLU A C 1
ATOM 737 O O . GLU A 1 93 ? 10.352 -4.185 -9.764 1.00 94.31 93 GLU A O 1
ATOM 742 N N . TYR A 1 94 ? 11.769 -5.263 -8.383 1.00 92.38 94 TYR A N 1
ATOM 743 C CA . TYR A 1 94 ? 12.365 -4.054 -7.822 1.00 92.38 94 TYR A CA 1
ATOM 744 C C . TYR A 1 94 ? 13.485 -3.498 -8.715 1.00 92.38 94 TYR A C 1
ATOM 746 O O . TYR A 1 94 ? 14.142 -4.252 -9.439 1.00 92.38 94 TYR A O 1
ATOM 754 N N . PRO A 1 95 ? 13.742 -2.176 -8.680 1.00 89.25 95 PRO A N 1
ATOM 755 C CA . PRO A 1 95 ? 14.815 -1.579 -9.465 1.00 89.25 95 PRO A CA 1
ATOM 756 C C . PRO A 1 95 ? 16.188 -2.190 -9.158 1.00 89.25 95 PRO A C 1
ATOM 758 O O . PRO A 1 95 ? 16.573 -2.334 -7.997 1.00 89.25 95 PRO A O 1
ATOM 761 N N . GLU A 1 96 ? 16.980 -2.458 -10.199 1.00 90.06 96 GLU A N 1
ATOM 762 C CA . GLU A 1 96 ? 18.321 -3.052 -10.070 1.00 90.06 96 GLU A CA 1
ATOM 763 C C . GLU A 1 96 ? 19.215 -2.263 -9.104 1.00 90.06 96 GLU A C 1
ATOM 765 O O . GLU A 1 96 ? 19.907 -2.845 -8.274 1.00 90.06 96 GLU A O 1
ATOM 770 N N . LYS A 1 97 ? 19.151 -0.926 -9.154 1.00 87.56 97 LYS A N 1
ATOM 771 C CA . LYS A 1 97 ? 19.915 -0.039 -8.265 1.00 87.56 97 LYS A CA 1
ATOM 772 C C . LYS A 1 97 ? 19.587 -0.262 -6.788 1.00 87.56 97 LYS A C 1
ATOM 774 O O . LYS A 1 97 ? 20.478 -0.149 -5.952 1.00 87.56 97 LYS A O 1
ATOM 779 N N . TRP A 1 98 ? 18.334 -0.576 -6.462 1.00 89.50 98 TRP A N 1
ATOM 780 C CA . TRP A 1 98 ? 17.910 -0.850 -5.088 1.00 89.50 98 TRP A CA 1
ATOM 781 C C . TRP A 1 98 ? 18.434 -2.205 -4.625 1.00 89.50 98 TRP A C 1
ATOM 783 O O . TRP A 1 98 ? 19.034 -2.299 -3.555 1.00 89.50 98 TRP A O 1
ATOM 793 N N . VAL A 1 99 ? 18.302 -3.229 -5.471 1.00 90.94 99 VAL A N 1
ATOM 794 C CA . VAL A 1 99 ? 18.842 -4.567 -5.196 1.00 90.94 99 VAL A CA 1
ATOM 795 C C . VAL A 1 99 ? 20.362 -4.511 -5.010 1.00 90.94 99 VAL A C 1
ATOM 797 O O . VAL A 1 99 ? 20.885 -5.038 -4.029 1.00 90.94 99 VAL A O 1
ATOM 800 N N . ALA A 1 100 ? 21.078 -3.807 -5.892 1.00 92.38 100 ALA A N 1
ATOM 801 C CA . ALA A 1 100 ? 22.525 -3.607 -5.800 1.00 92.38 100 ALA A CA 1
ATOM 802 C C . ALA A 1 100 ? 22.947 -2.823 -4.543 1.00 92.38 100 ALA A C 1
ATOM 804 O O . ALA A 1 100 ? 24.041 -3.040 -4.024 1.00 92.38 100 ALA A O 1
ATOM 805 N N . ALA A 1 101 ? 22.078 -1.949 -4.024 1.00 93.00 101 ALA A N 1
ATOM 806 C CA . ALA A 1 101 ? 22.272 -1.245 -2.756 1.00 93.00 101 ALA A CA 1
ATOM 807 C C . ALA A 1 101 ? 21.919 -2.097 -1.517 1.00 93.00 101 ALA A C 1
ATOM 809 O O . ALA A 1 101 ? 22.020 -1.611 -0.391 1.00 93.00 101 ALA A O 1
ATOM 810 N N . GLY A 1 102 ? 21.514 -3.358 -1.700 1.00 93.62 102 GLY A N 1
ATOM 811 C CA . GLY A 1 102 ? 21.162 -4.273 -0.614 1.00 93.62 102 GLY A CA 1
ATOM 812 C C . GLY A 1 102 ? 19.719 -4.147 -0.121 1.00 93.62 102 GLY A C 1
ATOM 813 O O . GLY A 1 102 ? 19.384 -4.728 0.912 1.00 93.62 102 GLY A O 1
ATOM 814 N N . VAL A 1 103 ? 18.851 -3.422 -0.836 1.00 92.62 103 VAL A N 1
ATOM 815 C CA . VAL A 1 103 ? 17.412 -3.409 -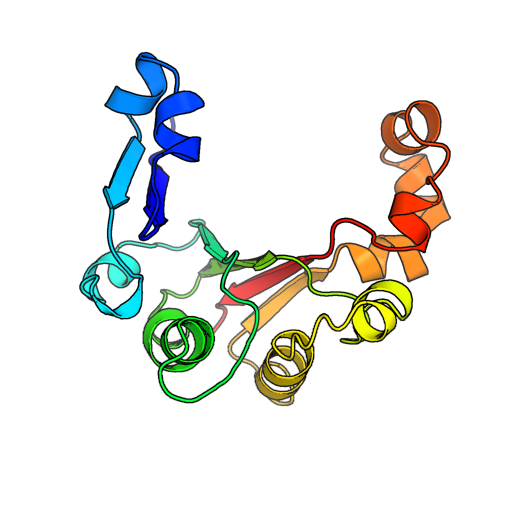0.548 1.00 92.62 103 VAL A CA 1
ATOM 816 C C . VAL A 1 103 ? 16.837 -4.774 -0.920 1.00 92.62 103 VAL A C 1
ATOM 818 O O . VAL A 1 103 ? 16.764 -5.142 -2.090 1.00 92.62 103 VAL A O 1
ATOM 821 N N . ALA A 1 104 ? 16.441 -5.535 0.098 1.00 93.62 104 ALA A N 1
ATOM 822 C CA . ALA A 1 104 ? 15.936 -6.901 -0.032 1.00 93.62 104 ALA A CA 1
ATOM 823 C C . ALA A 1 104 ? 14.422 -6.975 0.224 1.00 93.62 104 ALA A C 1
ATOM 825 O O . ALA A 1 104 ? 13.946 -7.798 1.011 1.00 93.62 104 ALA A O 1
ATOM 826 N N . TRP A 1 105 ? 13.668 -6.073 -0.401 1.00 96.31 105 TRP A N 1
ATOM 827 C CA . TRP A 1 105 ? 12.209 -6.087 -0.352 1.00 96.31 105 TRP A CA 1
ATOM 828 C C . TRP A 1 105 ? 11.652 -7.256 -1.160 1.00 96.31 105 TRP A C 1
ATOM 830 O O . TRP A 1 105 ? 12.234 -7.693 -2.154 1.00 96.31 105 TRP A O 1
ATOM 840 N N . ASN A 1 106 ? 10.536 -7.808 -0.695 1.00 97.25 106 ASN A N 1
ATOM 841 C CA . ASN A 1 106 ? 9.904 -8.975 -1.312 1.00 97.25 106 ASN A CA 1
ATOM 842 C C . ASN A 1 106 ? 8.367 -8.870 -1.356 1.00 97.25 106 ASN A C 1
ATOM 844 O O . ASN A 1 106 ? 7.699 -9.820 -1.774 1.00 97.25 106 ASN A O 1
ATOM 848 N N . GLU A 1 107 ? 7.814 -7.708 -0.987 1.00 98.19 107 GLU A N 1
ATOM 849 C CA . GLU A 1 107 ? 6.380 -7.419 -1.012 1.00 98.19 107 GLU A CA 1
ATOM 850 C C . GLU A 1 107 ? 5.775 -7.580 -2.408 1.00 98.19 107 GLU A C 1
ATOM 852 O O . GLU A 1 107 ? 4.736 -8.224 -2.558 1.00 98.19 107 GLU A O 1
ATOM 857 N N . ALA A 1 108 ? 6.459 -7.093 -3.448 1.00 97.31 108 ALA A N 1
ATOM 858 C CA . ALA A 1 108 ? 5.994 -7.199 -4.828 1.00 97.31 108 ALA A CA 1
ATOM 859 C C . ALA A 1 108 ? 5.722 -8.656 -5.246 1.00 97.31 108 ALA A C 1
ATOM 861 O O . ALA A 1 108 ? 4.717 -8.941 -5.899 1.00 97.31 108 ALA A O 1
ATOM 862 N N . TYR A 1 109 ? 6.563 -9.605 -4.830 1.00 98.00 109 TYR A N 1
ATOM 863 C CA . TYR A 1 109 ? 6.385 -11.019 -5.175 1.00 98.00 109 TYR A CA 1
ATOM 864 C C . TYR A 1 109 ? 5.216 -11.656 -4.421 1.00 98.00 109 TYR A C 1
ATOM 866 O O . TYR A 1 109 ? 4.490 -12.491 -4.976 1.00 98.00 109 TYR A O 1
ATOM 874 N N . LEU A 1 110 ? 5.017 -11.252 -3.163 1.00 97.69 110 LEU A N 1
ATOM 875 C CA . LEU A 1 110 ? 3.898 -11.717 -2.355 1.00 97.69 110 LEU A CA 1
ATOM 876 C C . LEU A 1 110 ? 2.577 -11.171 -2.903 1.00 97.69 110 LEU A C 1
ATOM 878 O O . LEU A 1 110 ? 1.640 -11.944 -3.084 1.00 97.69 110 LEU A O 1
ATOM 882 N N . LEU A 1 111 ? 2.528 -9.889 -3.275 1.00 98.12 111 LEU A N 1
ATOM 883 C CA . LEU A 1 111 ? 1.374 -9.276 -3.935 1.00 98.12 111 LEU A CA 1
ATOM 884 C C . LEU A 1 111 ? 1.088 -9.901 -5.301 1.00 98.12 111 LEU A C 1
ATOM 886 O O . LEU A 1 111 ? -0.067 -10.188 -5.608 1.00 98.12 111 LEU A O 1
ATOM 890 N N . ARG A 1 112 ? 2.119 -10.183 -6.106 1.00 98.12 112 ARG A N 1
ATOM 891 C CA . ARG A 1 112 ? 1.952 -10.908 -7.373 1.00 98.12 112 ARG A CA 1
ATOM 892 C C . ARG A 1 112 ? 1.270 -12.256 -7.148 1.00 98.12 112 ARG A C 1
ATOM 894 O O . ARG A 1 112 ? 0.329 -12.589 -7.862 1.00 98.12 112 ARG A O 1
ATOM 901 N N . SER A 1 113 ? 1.733 -13.006 -6.150 1.00 98.00 113 SER A N 1
ATOM 902 C CA . SER A 1 113 ? 1.170 -14.312 -5.794 1.00 98.00 113 SER A CA 1
ATOM 903 C C . SER A 1 113 ? -0.252 -14.183 -5.245 1.00 98.00 113 SER A C 1
ATOM 905 O O . SER A 1 113 ? -1.124 -14.947 -5.639 1.00 98.00 113 SER A O 1
ATOM 907 N N . PHE A 1 114 ? -0.502 -13.186 -4.392 1.00 97.62 114 PHE A N 1
ATOM 908 C CA . PHE A 1 114 ? -1.814 -12.880 -3.821 1.00 97.62 114 PHE A CA 1
ATOM 909 C C . PHE A 1 114 ? -2.851 -12.512 -4.882 1.00 97.62 114 PHE A C 1
ATOM 911 O O . PHE A 1 114 ? -4.013 -12.872 -4.733 1.00 97.62 114 PHE A O 1
ATOM 918 N N . LEU A 1 115 ? -2.454 -11.791 -5.932 1.00 97.44 115 LEU A N 1
ATOM 919 C CA . LEU A 1 115 ? -3.332 -11.416 -7.042 1.00 97.44 115 LEU A CA 1
ATOM 920 C C . LEU A 1 115 ? -3.559 -12.573 -8.019 1.00 97.44 115 LEU A C 1
ATOM 922 O O . LEU A 1 115 ? -4.574 -12.613 -8.716 1.00 97.44 115 LEU A O 1
ATOM 926 N N . GLN A 1 116 ? -2.628 -13.523 -8.091 1.00 96.88 116 GLN A N 1
ATOM 927 C CA . GLN A 1 116 ? -2.751 -14.663 -8.985 1.00 96.88 116 GLN A CA 1
ATOM 928 C C . GLN A 1 116 ? -3.930 -15.548 -8.554 1.00 96.88 116 GLN A C 1
ATOM 930 O O . GLN A 1 116 ? -3.979 -16.036 -7.431 1.00 96.88 116 GLN A O 1
ATOM 935 N N . PHE A 1 117 ? -4.886 -15.756 -9.466 1.00 96.88 117 PHE A N 1
ATOM 936 C CA . PHE A 1 117 ? -6.128 -16.512 -9.221 1.00 96.88 117 PHE A CA 1
ATOM 937 C C . PHE A 1 117 ? -7.047 -15.933 -8.132 1.00 96.88 117 PHE A C 1
ATOM 939 O O . PHE A 1 117 ? -7.982 -16.601 -7.692 1.00 96.88 117 PHE A O 1
ATOM 946 N N . ASN A 1 118 ? -6.818 -14.690 -7.709 1.00 96.94 118 ASN A N 1
ATOM 947 C CA . ASN A 1 118 ? -7.648 -14.030 -6.718 1.00 96.94 118 ASN A CA 1
ATOM 948 C C . ASN A 1 118 ? -8.646 -13.094 -7.399 1.00 96.94 118 ASN A C 1
ATOM 950 O O . ASN A 1 118 ? -8.277 -12.093 -8.006 1.00 96.94 118 ASN A O 1
ATOM 954 N N . HIS A 1 119 ? -9.927 -13.437 -7.284 1.00 97.00 119 HIS A N 1
ATOM 955 C CA . HIS A 1 119 ? -11.028 -12.673 -7.868 1.00 97.00 119 HIS A CA 1
ATOM 956 C C . HIS A 1 119 ? -11.707 -11.725 -6.870 1.00 97.00 119 HIS A C 1
ATOM 958 O O . HIS A 1 119 ? -12.579 -10.957 -7.267 1.00 97.00 119 HIS A O 1
ATOM 964 N N . ALA A 1 120 ? -11.315 -11.759 -5.591 1.00 98.31 120 ALA A N 1
ATOM 965 C CA . ALA A 1 120 ? -11.873 -10.887 -4.558 1.00 98.31 120 ALA A CA 1
ATOM 966 C C . ALA A 1 120 ? -11.277 -9.470 -4.597 1.00 98.31 120 ALA A C 1
ATOM 968 O O . ALA A 1 120 ? -11.836 -8.553 -3.998 1.00 98.31 120 ALA A O 1
ATOM 969 N N . PHE A 1 121 ? -10.173 -9.264 -5.323 1.00 98.44 121 PHE A N 1
ATOM 970 C CA . PHE A 1 121 ? -9.497 -7.974 -5.446 1.00 98.44 121 PHE A CA 1
ATOM 971 C C . PHE A 1 121 ? -9.255 -7.626 -6.911 1.00 98.44 121 PHE A C 1
ATOM 973 O O . PHE A 1 121 ? -8.848 -8.466 -7.711 1.00 98.44 121 PHE A O 1
ATOM 980 N N . ARG A 1 122 ? -9.483 -6.360 -7.260 1.00 98.31 122 ARG A N 1
ATOM 981 C CA . ARG A 1 122 ? -9.228 -5.822 -8.598 1.00 98.31 122 ARG A CA 1
ATOM 982 C C . ARG A 1 122 ? -8.151 -4.753 -8.536 1.00 98.31 122 ARG A C 1
ATOM 984 O O . ARG A 1 122 ? -8.204 -3.888 -7.669 1.00 98.31 122 ARG A O 1
ATOM 991 N N . VAL A 1 123 ? -7.212 -4.790 -9.477 1.00 98.12 123 VAL A N 1
ATOM 992 C CA . VAL A 1 123 ? -6.246 -3.705 -9.686 1.00 98.12 123 VAL A CA 1
ATOM 993 C C . VAL A 1 123 ? -6.979 -2.526 -10.326 1.00 98.12 123 VAL A C 1
ATOM 995 O O . VAL A 1 123 ? -7.466 -2.641 -11.448 1.00 98.12 123 VAL A O 1
ATOM 998 N N . GLU A 1 124 ? -7.078 -1.411 -9.608 1.00 97.75 124 GLU A N 1
ATOM 999 C CA . GLU A 1 124 ? -7.694 -0.166 -10.093 1.00 97.75 124 GLU A CA 1
ATOM 1000 C C . GLU A 1 124 ? -6.661 0.739 -10.768 1.00 97.75 124 GLU A C 1
ATOM 1002 O O . GLU A 1 124 ? -6.944 1.384 -11.775 1.00 97.75 124 GLU A O 1
ATOM 1007 N N . LEU A 1 125 ? -5.438 0.766 -10.232 1.00 95.50 125 LEU A N 1
ATOM 1008 C CA . LEU A 1 125 ? -4.342 1.568 -10.761 1.00 95.50 125 LEU A CA 1
ATOM 1009 C C . LEU A 1 125 ? -3.005 0.889 -10.468 1.00 95.50 125 LEU A C 1
ATOM 1011 O O . LEU A 1 125 ? -2.774 0.404 -9.367 1.00 95.50 125 LEU A O 1
ATOM 1015 N N . PHE A 1 126 ? -2.096 0.899 -11.439 1.00 94.44 126 PHE A N 1
ATOM 1016 C CA . PHE A 1 126 ? -0.709 0.489 -11.243 1.00 94.44 126 PHE A CA 1
ATOM 1017 C C . PHE A 1 126 ? 0.186 1.549 -11.889 1.00 94.44 126 PHE A C 1
ATOM 1019 O O . PHE A 1 126 ? 0.281 1.633 -13.115 1.00 94.44 126 PHE A O 1
ATOM 1026 N N . THR A 1 127 ? 0.779 2.424 -11.073 1.00 89.62 127 THR A N 1
ATOM 1027 C CA . THR A 1 127 ? 1.381 3.679 -11.561 1.00 89.62 127 THR A CA 1
ATOM 1028 C C . THR A 1 127 ? 2.551 3.420 -12.503 1.00 89.62 127 THR A C 1
ATOM 1030 O O . THR A 1 127 ? 2.584 3.940 -13.617 1.00 89.62 127 THR A O 1
ATOM 1033 N N . SER A 1 128 ? 3.466 2.537 -12.109 1.00 88.19 128 SER A N 1
ATOM 1034 C CA . SER A 1 128 ? 4.631 2.159 -12.915 1.00 88.19 128 SER A CA 1
ATOM 1035 C C . SER A 1 128 ? 4.257 1.422 -14.209 1.00 88.19 128 SER A C 1
ATOM 1037 O O . SER A 1 128 ? 4.950 1.578 -15.214 1.00 88.19 128 SER A O 1
ATOM 1039 N N . TYR A 1 129 ? 3.134 0.691 -14.243 1.00 91.25 129 TYR A N 1
ATOM 1040 C CA . TYR A 1 129 ? 2.590 0.133 -15.488 1.00 91.25 129 TYR A CA 1
ATOM 1041 C C . TYR A 1 129 ? 2.147 1.242 -16.448 1.00 91.25 129 TYR A C 1
ATOM 1043 O O . TYR A 1 129 ? 2.508 1.210 -17.623 1.00 91.25 129 TYR A O 1
ATOM 1051 N N . LEU A 1 130 ? 1.413 2.254 -15.965 1.00 87.81 130 LEU A N 1
ATOM 1052 C CA . LEU A 1 130 ? 1.002 3.376 -16.815 1.00 87.81 130 LEU A CA 1
ATOM 1053 C C . LEU A 1 130 ? 2.211 4.145 -17.355 1.00 87.81 130 LEU A C 1
ATOM 1055 O O . LEU A 1 130 ? 2.250 4.452 -18.544 1.00 87.81 130 LEU A O 1
ATOM 1059 N N . VAL A 1 131 ? 3.213 4.406 -16.512 1.00 82.19 131 VAL A N 1
ATOM 1060 C CA . VAL A 1 131 ? 4.450 5.082 -16.934 1.00 82.19 131 VAL A CA 1
ATOM 1061 C C . VAL A 1 131 ? 5.179 4.270 -17.999 1.00 82.19 131 VAL A C 1
ATOM 1063 O O . VAL A 1 131 ? 5.593 4.839 -19.003 1.00 82.19 131 VAL A O 1
ATOM 1066 N N . LYS A 1 132 ? 5.299 2.949 -17.827 1.00 82.44 132 LYS A N 1
ATOM 1067 C CA . LYS A 1 132 ? 6.050 2.075 -18.741 1.00 82.44 132 LYS A CA 1
ATOM 1068 C C . LYS A 1 132 ? 5.317 1.777 -20.051 1.00 82.44 132 LYS A C 1
ATOM 1070 O O . LYS A 1 132 ? 5.955 1.662 -21.092 1.00 82.44 132 LYS A O 1
ATOM 1075 N N . CYS A 1 133 ? 3.998 1.608 -20.003 1.00 88.62 133 CYS A N 1
ATOM 1076 C CA . CYS A 1 133 ? 3.203 1.111 -21.131 1.00 88.62 133 CYS A CA 1
ATOM 1077 C C . CYS A 1 133 ? 2.340 2.190 -21.801 1.00 88.62 133 CYS A C 1
ATOM 1079 O O . CYS A 1 133 ? 1.862 1.982 -22.915 1.00 88.62 133 CYS A O 1
ATOM 1081 N N . HIS A 1 134 ? 2.131 3.336 -21.149 1.00 87.56 134 HIS A N 1
ATOM 1082 C CA . HIS A 1 134 ? 1.221 4.391 -21.605 1.00 87.56 134 HIS A CA 1
ATOM 1083 C C . HIS A 1 134 ? 1.814 5.806 -21.471 1.00 87.56 134 HIS A C 1
ATOM 1085 O O . HIS A 1 134 ? 1.065 6.773 -21.328 1.00 87.56 134 HIS A O 1
ATOM 1091 N N . THR A 1 135 ? 3.141 5.946 -21.571 1.00 82.31 135 THR A N 1
ATOM 1092 C CA . THR A 1 135 ? 3.880 7.210 -21.386 1.00 82.31 135 THR A CA 1
ATOM 1093 C C . THR A 1 135 ? 3.296 8.378 -22.185 1.00 82.31 135 THR A C 1
ATOM 1095 O O . THR A 1 135 ? 2.886 9.370 -21.596 1.00 82.31 135 THR A O 1
ATOM 1098 N N . ALA A 1 136 ? 3.148 8.230 -23.507 1.00 83.44 136 ALA A N 1
ATOM 1099 C CA . ALA A 1 136 ? 2.644 9.303 -24.372 1.00 83.44 136 ALA A CA 1
ATOM 1100 C C . ALA A 1 136 ? 1.225 9.765 -23.986 1.00 83.44 136 ALA A C 1
ATOM 1102 O O . ALA A 1 136 ? 0.871 10.937 -24.108 1.00 83.44 136 ALA A O 1
ATOM 1103 N N . LYS A 1 137 ? 0.393 8.840 -23.488 1.00 84.88 137 LYS A N 1
ATOM 1104 C CA . LYS A 1 137 ? -0.956 9.164 -23.015 1.00 84.88 137 LYS A CA 1
ATOM 1105 C C . LYS A 1 137 ? -0.910 9.920 -21.686 1.00 84.88 137 LYS A C 1
ATOM 1107 O O . LYS A 1 137 ? -1.704 10.836 -21.500 1.00 84.88 137 LYS A O 1
ATOM 1112 N N . LEU A 1 138 ? -0.002 9.552 -20.781 1.00 82.00 138 LEU A N 1
ATOM 1113 C CA . LEU A 1 138 ? 0.211 10.284 -19.532 1.00 82.00 138 LEU A CA 1
ATOM 1114 C C . LEU A 1 138 ? 0.709 11.706 -19.796 1.00 82.00 138 LEU A C 1
ATOM 1116 O O . LEU A 1 138 ? 0.139 12.637 -19.241 1.00 82.00 138 LEU A O 1
ATOM 1120 N N . GLU A 1 139 ? 1.696 11.880 -20.677 1.00 79.94 139 GLU A N 1
ATOM 1121 C CA . GLU A 1 139 ? 2.223 13.201 -21.053 1.00 79.94 139 GLU A CA 1
ATOM 1122 C C . GLU A 1 139 ? 1.123 14.108 -21.622 1.00 79.94 139 GLU A C 1
ATOM 1124 O O . GLU A 1 139 ? 1.021 15.274 -21.251 1.00 79.94 139 GLU A O 1
ATOM 1129 N N . SER A 1 140 ? 0.241 13.559 -22.464 1.00 84.75 140 SER A N 1
ATOM 1130 C CA . SER A 1 140 ? -0.888 14.312 -23.019 1.00 84.75 140 SER A CA 1
ATOM 1131 C C . SER A 1 140 ? -1.946 14.694 -21.979 1.00 84.75 140 SER A C 1
ATOM 1133 O O . SER A 1 140 ? -2.590 15.729 -22.138 1.00 84.75 140 SER A O 1
ATOM 1135 N N . LEU A 1 141 ? -2.196 13.848 -20.976 1.00 84.19 141 LEU A N 1
ATOM 1136 C CA . LEU A 1 141 ? -3.223 14.089 -19.955 1.00 84.19 141 LEU A CA 1
ATOM 1137 C C . LEU A 1 141 ? -2.713 14.958 -18.804 1.00 84.19 141 LEU A C 1
ATOM 1139 O O . LEU A 1 141 ? -3.501 15.657 -18.170 1.00 84.19 141 LEU A O 1
ATOM 1143 N N . PHE A 1 142 ? -1.407 14.929 -18.548 1.00 80.12 142 PHE A N 1
ATOM 1144 C CA . PHE A 1 142 ? -0.762 15.642 -17.454 1.00 80.12 142 PHE A CA 1
ATOM 1145 C C . PHE A 1 142 ? 0.458 16.427 -17.963 1.00 80.12 142 PHE A C 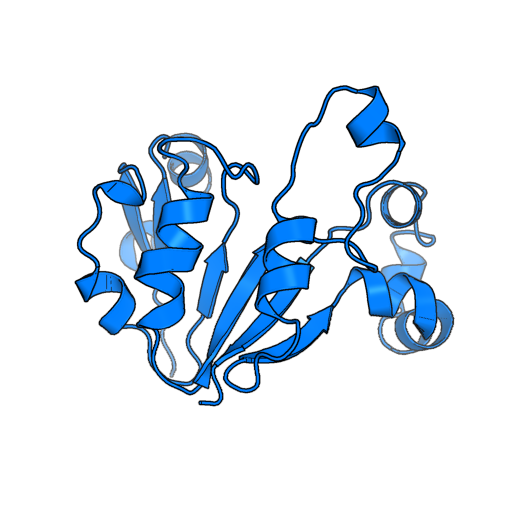1
ATOM 1147 O O . PHE A 1 142 ? 1.593 16.066 -17.649 1.00 80.12 142 PHE A O 1
ATOM 1154 N N . PRO A 1 143 ? 0.251 17.534 -18.705 1.00 70.88 143 PRO A N 1
ATOM 1155 C CA . PRO A 1 143 ? 1.343 18.307 -19.305 1.00 70.88 143 PRO A CA 1
ATOM 1156 C C . PRO A 1 143 ? 2.358 18.809 -18.270 1.00 70.88 143 PRO A C 1
ATOM 1158 O O . PRO A 1 143 ? 3.558 18.788 -18.510 1.00 70.88 143 PRO A O 1
ATOM 1161 N N . LEU A 1 144 ? 1.891 19.145 -17.061 1.00 66.81 144 LEU A N 1
ATOM 1162 C CA . LEU A 1 144 ? 2.743 19.588 -15.953 1.00 66.81 144 LEU A CA 1
ATOM 1163 C C . LEU A 1 144 ? 3.729 18.517 -15.465 1.00 66.81 144 LEU A C 1
ATOM 1165 O O . LEU A 1 144 ? 4.784 18.880 -14.942 1.00 66.81 144 LEU A O 1
ATOM 1169 N N . ILE A 1 145 ? 3.401 17.226 -15.625 1.00 62.38 145 ILE A N 1
ATOM 1170 C CA . ILE A 1 145 ? 4.328 16.123 -15.334 1.00 62.38 145 ILE A CA 1
ATOM 1171 C C . ILE A 1 145 ? 5.456 16.121 -16.361 1.00 62.38 145 ILE A C 1
ATOM 1173 O O . ILE A 1 145 ? 6.589 15.903 -15.971 1.00 62.38 145 ILE A O 1
ATOM 1177 N N . ALA A 1 146 ? 5.166 16.406 -17.634 1.00 59.34 146 ALA A N 1
ATOM 1178 C CA . ALA A 1 146 ? 6.171 16.472 -18.695 1.00 59.34 146 ALA A CA 1
ATOM 1179 C C . ALA A 1 146 ? 7.034 17.750 -18.631 1.00 59.34 146 ALA A C 1
ATOM 1181 O O . ALA A 1 146 ? 8.190 17.735 -19.049 1.00 59.34 146 ALA A O 1
ATOM 1182 N N . GLU A 1 147 ? 6.475 18.851 -18.117 1.00 56.62 147 GLU A N 1
ATOM 1183 C CA . GLU A 1 147 ? 7.127 20.167 -18.048 1.00 56.62 147 GLU A CA 1
ATOM 1184 C C . GLU A 1 147 ? 8.050 20.345 -16.831 1.00 56.62 147 GLU A C 1
ATOM 1186 O O . GLU A 1 147 ? 9.128 20.921 -16.970 1.00 56.62 147 GLU A O 1
ATOM 1191 N N . ASN A 1 148 ? 7.651 19.874 -15.641 1.00 51.25 148 ASN A N 1
ATOM 1192 C CA . ASN A 1 148 ? 8.430 20.070 -14.403 1.00 51.25 148 ASN A CA 1
ATOM 1193 C C . ASN A 1 148 ? 9.433 18.949 -14.133 1.00 51.25 148 ASN A C 1
ATOM 1195 O O . ASN A 1 148 ? 10.393 19.138 -13.391 1.00 51.25 148 ASN A O 1
ATOM 1199 N N . GLU A 1 149 ? 9.228 17.802 -14.767 1.00 51.69 149 GLU A N 1
ATOM 1200 C CA . GLU A 1 149 ? 10.158 16.694 -14.787 1.00 51.69 149 GLU A CA 1
ATOM 1201 C C . GLU A 1 149 ? 10.190 16.180 -16.232 1.00 51.69 149 GLU A C 1
ATOM 1203 O O . GLU A 1 149 ? 9.202 15.591 -16.654 1.00 51.69 149 GLU A O 1
ATOM 1208 N N . PRO A 1 150 ? 11.247 16.356 -17.049 1.00 48.16 150 PRO A N 1
ATOM 1209 C CA . PRO A 1 150 ? 11.345 15.640 -18.321 1.00 48.16 150 PRO A CA 1
ATOM 1210 C C . PRO A 1 150 ? 11.456 14.139 -18.034 1.00 48.16 150 PRO A C 1
ATOM 1212 O O . PRO A 1 150 ? 12.571 13.633 -18.012 1.00 48.16 150 PRO A O 1
ATOM 1215 N N . LEU A 1 151 ? 10.333 13.476 -17.709 1.00 47.97 151 LEU A N 1
ATOM 1216 C CA . LEU A 1 151 ? 10.209 12.135 -17.129 1.00 47.97 151 LEU A CA 1
ATOM 1217 C C . LEU A 1 151 ? 11.547 11.670 -16.551 1.00 47.97 151 LEU A C 1
ATOM 1219 O O . LEU A 1 151 ? 12.260 10.889 -17.191 1.00 47.97 151 LEU A O 1
ATOM 1223 N N . LEU A 1 152 ? 11.937 12.308 -15.438 1.00 45.38 152 LEU A N 1
ATOM 1224 C CA . LEU A 1 152 ? 13.317 12.355 -14.964 1.00 45.38 152 LEU A CA 1
ATOM 1225 C C . LEU A 1 152 ? 13.932 10.949 -14.883 1.00 45.38 152 LEU A C 1
ATOM 1227 O O . LEU A 1 152 ? 13.222 9.949 -14.736 1.00 45.38 152 LEU A O 1
ATOM 1231 N N . PRO A 1 153 ? 15.272 10.859 -14.844 1.00 45.19 153 PRO A N 1
ATOM 1232 C CA . PRO A 1 153 ? 15.978 9.661 -14.399 1.00 45.19 153 PRO A CA 1
ATOM 1233 C C . PRO A 1 153 ? 15.329 8.992 -13.175 1.00 45.19 153 PRO A C 1
ATOM 1235 O O . PRO A 1 153 ? 15.300 7.776 -13.118 1.00 45.19 153 PRO A O 1
ATOM 1238 N N . THR A 1 154 ? 14.697 9.745 -12.266 1.00 44.75 154 THR A N 1
ATOM 1239 C CA . THR A 1 154 ? 13.912 9.248 -11.121 1.00 44.75 154 THR A CA 1
ATOM 1240 C C . THR A 1 154 ? 12.703 8.390 -11.516 1.00 44.75 154 THR A C 1
ATOM 1242 O O . THR A 1 154 ? 12.524 7.335 -10.927 1.00 44.75 154 THR A O 1
ATOM 1245 N N . LEU A 1 155 ? 11.922 8.733 -12.547 1.00 46.34 155 LEU A N 1
ATOM 1246 C CA . LEU A 1 155 ? 10.825 7.890 -13.055 1.00 46.34 155 LEU A CA 1
ATOM 1247 C C . LEU A 1 155 ? 11.311 6.689 -13.884 1.00 46.34 155 LEU A C 1
ATOM 1249 O O . LEU A 1 155 ? 10.575 5.718 -14.056 1.00 46.34 155 LEU A O 1
ATOM 1253 N N . ARG A 1 156 ? 12.544 6.731 -14.402 1.00 47.62 156 ARG A N 1
ATOM 1254 C CA . ARG A 1 156 ? 13.175 5.586 -15.083 1.00 47.62 156 ARG A CA 1
ATOM 1255 C C . ARG A 1 156 ? 13.895 4.642 -14.121 1.00 47.62 156 ARG A C 1
ATOM 1257 O O . ARG A 1 156 ? 13.906 3.440 -14.365 1.00 47.62 156 ARG A O 1
ATOM 1264 N N . ASP A 1 157 ? 14.470 5.178 -13.049 1.00 46.62 157 ASP A N 1
ATOM 1265 C CA . ASP A 1 157 ? 15.323 4.458 -12.103 1.00 46.62 157 ASP A CA 1
ATOM 1266 C C . ASP A 1 157 ? 14.577 4.004 -10.839 1.00 46.62 157 ASP A C 1
ATOM 1268 O O . ASP A 1 157 ? 14.972 3.008 -10.241 1.00 46.62 157 ASP A O 1
ATOM 1272 N N . ALA A 1 158 ? 13.526 4.720 -10.425 1.00 50.38 158 ALA A N 1
ATOM 1273 C CA . ALA A 1 158 ? 12.676 4.411 -9.273 1.00 50.38 158 ALA A CA 1
ATOM 1274 C C . ALA A 1 158 ? 11.372 5.243 -9.328 1.00 50.38 158 ALA A C 1
ATOM 1276 O O . ALA A 1 158 ? 11.177 6.137 -8.500 1.00 50.38 158 ALA A O 1
ATOM 1277 N N . PRO A 1 159 ? 10.491 5.033 -10.331 1.00 55.94 159 PRO A N 1
ATOM 1278 C CA . PRO A 1 159 ? 9.242 5.784 -10.399 1.00 55.94 159 PRO A CA 1
ATOM 1279 C C . PRO A 1 159 ? 8.460 5.548 -9.124 1.00 55.94 159 PRO A C 1
ATOM 1281 O O . PRO A 1 159 ? 8.292 4.385 -8.802 1.00 55.94 159 PRO A O 1
ATOM 1284 N N . GLY A 1 160 ? 7.970 6.594 -8.447 1.00 66.00 160 GLY A N 1
ATOM 1285 C CA . GLY A 1 160 ? 7.095 6.450 -7.276 1.00 66.00 160 GLY A CA 1
ATOM 1286 C C . GLY A 1 160 ? 6.072 5.336 -7.513 1.00 66.00 160 GLY A C 1
ATOM 1287 O O . GLY A 1 160 ? 5.109 5.488 -8.279 1.00 66.00 160 GLY A O 1
ATOM 1288 N N . GLY A 1 161 ? 6.388 4.161 -6.973 1.00 85.75 161 GLY A N 1
ATOM 1289 C CA . GLY A 1 161 ? 5.795 2.904 -7.382 1.00 85.75 161 GLY A CA 1
ATOM 1290 C C . GLY A 1 161 ? 4.568 2.708 -6.535 1.00 85.75 161 GLY A C 1
ATOM 1291 O O . GLY A 1 161 ? 4.599 2.954 -5.339 1.00 85.75 161 GLY A O 1
ATOM 1292 N N . SER A 1 162 ? 3.449 2.328 -7.126 1.00 93.94 162 SER A N 1
ATOM 1293 C CA . SER A 1 162 ? 2.331 1.869 -6.319 1.00 93.94 162 SER A CA 1
ATOM 1294 C C . SER A 1 162 ? 1.363 1.042 -7.123 1.00 93.94 162 SER A C 1
ATOM 1296 O O . SER A 1 162 ? 1.189 1.223 -8.337 1.00 93.94 162 SER A O 1
ATOM 1298 N N . ILE A 1 163 ? 0.689 0.165 -6.398 1.00 97.38 163 ILE A N 1
ATOM 1299 C CA . ILE A 1 163 ? -0.460 -0.569 -6.886 1.00 97.38 163 ILE A CA 1
ATOM 1300 C C . ILE A 1 163 ? -1.655 -0.263 -5.985 1.00 97.38 163 ILE A C 1
ATOM 1302 O O . ILE A 1 163 ? -1.568 -0.306 -4.759 1.00 97.38 163 ILE A O 1
ATOM 1306 N N . TRP A 1 164 ? -2.771 0.076 -6.617 1.00 98.38 164 TRP A N 1
ATOM 1307 C CA . TRP A 1 164 ? -4.052 0.309 -5.974 1.00 98.38 164 TRP A CA 1
ATOM 1308 C C . TRP A 1 164 ? -4.967 -0.860 -6.273 1.00 98.38 164 TRP A C 1
ATOM 1310 O O . TRP A 1 164 ? -5.248 -1.172 -7.436 1.00 98.38 164 TRP A O 1
ATOM 1320 N N . LEU A 1 165 ? -5.453 -1.481 -5.212 1.00 98.62 165 LEU A N 1
ATOM 1321 C CA . LEU A 1 165 ? -6.437 -2.541 -5.264 1.00 98.62 165 LEU A CA 1
ATOM 1322 C C . LEU A 1 165 ? -7.775 -2.022 -4.751 1.00 98.62 165 LEU A C 1
ATOM 1324 O O . LEU A 1 165 ? -7.836 -1.102 -3.940 1.00 98.62 165 LEU A O 1
ATOM 1328 N N . LYS A 1 166 ? -8.854 -2.658 -5.186 1.00 98.69 166 LYS A N 1
ATOM 1329 C CA . LYS A 1 166 ? -10.176 -2.522 -4.582 1.00 98.69 166 LYS A CA 1
ATOM 1330 C C . LYS A 1 166 ? -10.697 -3.897 -4.223 1.00 98.69 166 LYS A C 1
ATOM 1332 O O . LYS A 1 166 ? -10.657 -4.802 -5.063 1.00 98.69 166 LYS A O 1
ATOM 1337 N N . ARG A 1 167 ? -11.214 -4.053 -3.005 1.00 98.31 167 ARG A N 1
ATOM 1338 C CA . ARG A 1 167 ? -11.941 -5.269 -2.638 1.00 98.31 167 ARG A CA 1
ATOM 1339 C C . ARG A 1 167 ? -13.284 -5.297 -3.367 1.00 98.31 167 ARG A C 1
ATOM 1341 O O . ARG A 1 167 ? -14.058 -4.347 -3.274 1.00 98.31 167 ARG A O 1
ATOM 1348 N N . ILE A 1 168 ? -13.560 -6.375 -4.090 1.00 98.06 168 ILE A N 1
ATOM 1349 C CA . ILE A 1 168 ? -14.777 -6.563 -4.893 1.00 98.06 168 ILE A CA 1
ATOM 1350 C C . ILE A 1 168 ? -15.563 -7.833 -4.532 1.00 98.06 168 ILE A C 1
ATOM 1352 O O . ILE A 1 168 ? -16.691 -7.969 -5.001 1.00 98.06 168 ILE A O 1
ATOM 1356 N N . GLY A 1 169 ? -15.000 -8.729 -3.711 1.00 90.69 169 GLY A N 1
ATOM 1357 C CA . GLY A 1 169 ? -15.627 -9.977 -3.259 1.00 90.69 169 GLY A CA 1
ATOM 1358 C C . GLY A 1 169 ? -15.237 -10.387 -1.845 1.00 90.69 169 GLY A C 1
ATOM 1359 O O . GLY A 1 169 ? -14.370 -9.722 -1.226 1.00 90.69 169 GLY A O 1
#